Protein AF-A0A6L3MJF5-F1 (afdb_monomer)

Mean predicted aligned error: 9.7 Å

Secondary structure (DSSP, 8-state):
-HHHHHHTHHHHSTTS-------EEEEE-------TT-S-HHHHHHHHHHHGGGPPEEEEEEETT--HHHHHHHHHHTT--GGGEEEESS-S-GGG-----S-GGGSPPPP-PBPPHHHHTSSSHHHHHTTS-----TTTB-SHHHHHHHHHHT-

Nearest PDB structures (foldseek):
  2o8r-assembly1_A  TM=7.803E-01  e=3.556E-05  Porphyromonas gingivalis
  5kzj-assembly2_B  TM=4.297E-01  e=3.463E+00  Paracoccus denitrificans PD1222

InterPro domains:
  IPR003414 Polyphosphate kinase [PTHR30218] (2-154)
  IPR024953 Polyphosphate kinase middle domain [PF02503] (1-98)
  IPR036830 Polyphosphate kinase middle domain superfamily [G3DSA:3.30.1840.10] (1-98)
  IPR041108 Polyphosphate kinase, C-terminal domain 1 [PF17941] (124-154)

Structure (mmCIF, N/CA/C/O backbone):
data_AF-A0A6L3MJF5-F1
#
_entry.id   AF-A0A6L3MJF5-F1
#
loop_
_atom_site.group_PDB
_atom_site.id
_atom_site.type_symbol
_atom_site.label_atom_id
_atom_site.label_alt_id
_atom_site.label_comp_id
_atom_site.label_asym_id
_atom_site.label_entity_id
_atom_site.label_seq_id
_atom_site.pdbx_PDB_ins_code
_atom_site.Cartn_x
_atom_site.Cartn_y
_atom_site.Cartn_z
_atom_site.occupancy
_atom_site.B_iso_or_equiv
_atom_site.auth_seq_id
_atom_site.auth_comp_id
_atom_site.auth_asym_id
_atom_site.auth_atom_id
_atom_site.pdbx_PDB_model_num
ATOM 1 N N . LEU A 1 1 ? 13.526 11.724 -3.662 1.00 66.50 1 LEU A N 1
ATOM 2 C CA . LEU A 1 1 ? 14.502 10.610 -3.717 1.00 66.50 1 LEU A CA 1
ATOM 3 C C . LEU A 1 1 ? 14.680 10.089 -5.137 1.00 66.50 1 LEU A C 1
ATOM 5 O O . LEU A 1 1 ? 15.787 10.172 -5.632 1.00 66.50 1 LEU A O 1
ATOM 9 N N . SER A 1 2 ? 13.629 9.617 -5.818 1.00 77.19 2 SER A N 1
ATOM 10 C CA . SER A 1 2 ? 13.763 9.121 -7.198 1.00 77.19 2 SER A CA 1
ATOM 11 C C . SER A 1 2 ? 14.262 10.183 -8.190 1.00 77.19 2 SER A C 1
ATOM 13 O O . SER A 1 2 ? 15.095 9.868 -9.026 1.00 77.19 2 SER A O 1
ATOM 15 N N . ALA A 1 3 ? 13.852 11.448 -8.035 1.00 81.12 3 ALA A N 1
ATOM 16 C CA . ALA A 1 3 ? 14.388 12.566 -8.823 1.00 81.12 3 ALA A CA 1
ATOM 17 C C . ALA A 1 3 ? 15.900 12.798 -8.620 1.00 81.12 3 ALA A C 1
ATOM 19 O O . ALA A 1 3 ? 16.593 13.132 -9.566 1.00 81.12 3 ALA A O 1
ATOM 20 N N . ILE A 1 4 ? 16.419 12.568 -7.407 1.00 85.94 4 ILE A N 1
ATOM 21 C CA . ILE A 1 4 ? 17.855 12.716 -7.109 1.00 85.94 4 ILE A CA 1
ATOM 22 C C . ILE A 1 4 ? 18.644 11.605 -7.809 1.00 85.94 4 ILE A C 1
ATOM 24 O O . ILE A 1 4 ? 19.666 11.870 -8.422 1.00 85.94 4 ILE A O 1
ATOM 28 N N . ILE A 1 5 ? 18.145 10.366 -7.753 1.00 86.31 5 ILE A N 1
ATOM 29 C CA . ILE A 1 5 ? 18.771 9.233 -8.453 1.00 86.31 5 ILE A CA 1
ATOM 30 C C . ILE A 1 5 ? 18.776 9.474 -9.963 1.00 86.31 5 ILE A C 1
ATOM 32 O O . ILE A 1 5 ? 19.768 9.184 -10.614 1.00 86.31 5 ILE A O 1
ATOM 36 N N . HIS A 1 6 ? 17.683 10.010 -10.508 1.00 86.19 6 HIS A N 1
ATOM 37 C CA . HIS A 1 6 ? 17.582 10.312 -11.931 1.00 86.19 6 HIS A CA 1
ATOM 38 C C . HIS A 1 6 ? 18.589 11.389 -12.365 1.00 86.19 6 HIS A C 1
ATOM 40 O O . HIS A 1 6 ? 19.217 11.237 -13.406 1.00 86.19 6 HIS A O 1
ATOM 46 N N . GLU A 1 7 ? 18.767 12.446 -11.567 1.00 88.06 7 GLU A N 1
ATOM 47 C CA . GLU A 1 7 ? 19.740 13.515 -11.841 1.00 88.06 7 GLU A CA 1
ATOM 48 C C . GLU A 1 7 ? 21.188 13.005 -11.789 1.00 88.06 7 GLU A C 1
ATOM 50 O O . GLU A 1 7 ? 22.003 13.327 -12.646 1.00 88.06 7 GLU A O 1
ATOM 55 N N . HIS A 1 8 ? 21.492 12.150 -10.812 1.00 90.44 8 HIS A N 1
ATOM 56 C CA . HIS A 1 8 ? 22.842 11.642 -10.557 1.00 90.44 8 HIS A CA 1
ATOM 57 C C . HIS A 1 8 ? 23.087 10.243 -11.131 1.00 90.44 8 HIS A C 1
ATOM 59 O O . HIS A 1 8 ? 24.002 9.543 -10.698 1.00 90.44 8 HIS A O 1
ATOM 65 N N . VAL A 1 9 ? 22.276 9.790 -12.092 1.00 90.88 9 VAL A N 1
ATOM 66 C CA . VAL A 1 9 ? 22.376 8.414 -12.601 1.00 90.88 9 VAL A CA 1
ATOM 67 C C . VAL A 1 9 ? 23.746 8.147 -13.230 1.00 90.88 9 VAL A C 1
ATOM 69 O O . VAL A 1 9 ? 24.311 7.078 -13.031 1.00 90.88 9 VAL A O 1
ATOM 72 N N . SER A 1 10 ? 24.325 9.136 -13.912 1.00 89.94 10 SER A N 1
ATOM 73 C CA . SER A 1 10 ? 25.656 9.036 -14.520 1.00 89.94 10 SER A CA 1
ATOM 74 C C . SER A 1 10 ? 26.770 8.853 -13.486 1.00 89.94 10 SER A C 1
ATOM 76 O O . SER A 1 10 ? 27.741 8.150 -13.756 1.00 89.94 10 SER A O 1
ATOM 78 N N . ASP A 1 11 ? 26.608 9.413 -12.284 1.00 90.81 11 ASP A N 1
ATOM 79 C CA . ASP A 1 11 ? 27.586 9.285 -11.198 1.00 90.81 11 ASP A CA 1
ATOM 80 C C . ASP A 1 11 ? 27.624 7.849 -10.638 1.00 90.81 11 ASP A C 1
ATOM 82 O O . ASP A 1 11 ? 28.638 7.415 -10.091 1.00 90.81 11 ASP A O 1
ATOM 86 N N . LEU A 1 12 ? 26.533 7.087 -10.798 1.00 89.44 12 LEU A N 1
ATOM 87 C CA . LEU A 1 12 ? 26.431 5.689 -10.361 1.00 89.44 12 LEU A CA 1
ATOM 88 C C . LEU A 1 12 ? 27.088 4.699 -11.335 1.00 89.44 12 LEU A C 1
ATOM 90 O O . LEU A 1 12 ? 27.372 3.568 -10.939 1.00 89.44 12 LEU A O 1
ATOM 94 N N . PHE A 1 13 ? 27.343 5.105 -12.583 1.00 89.44 13 PHE A N 1
ATOM 95 C CA . PHE A 1 13 ? 27.883 4.243 -13.641 1.00 89.44 13 PHE A CA 1
ATOM 96 C C . PHE A 1 13 ? 29.112 4.878 -14.324 1.00 89.44 13 PHE A C 1
ATOM 98 O O . PHE A 1 13 ? 29.056 5.240 -15.504 1.00 89.44 13 PHE A O 1
ATOM 105 N N . PRO A 1 14 ? 30.248 5.021 -13.612 1.00 89.69 14 PRO A N 1
ATOM 106 C CA . PRO A 1 14 ? 31.451 5.641 -14.161 1.00 89.69 14 PRO A CA 1
ATOM 107 C C . PRO A 1 14 ? 32.004 4.850 -15.355 1.00 89.69 14 PRO A C 1
ATOM 109 O O . PRO A 1 14 ? 32.086 3.624 -15.327 1.00 89.69 14 PRO A O 1
ATOM 112 N N . GLY A 1 15 ? 32.409 5.561 -16.410 1.00 91.62 15 GLY A N 1
ATOM 113 C CA . GLY A 1 15 ? 32.905 4.955 -17.654 1.00 91.62 15 GLY A CA 1
ATOM 114 C C . GLY A 1 15 ? 31.808 4.451 -18.599 1.00 91.62 15 GLY A C 1
ATOM 115 O O . GLY A 1 15 ? 32.124 3.961 -19.681 1.00 91.62 15 GLY A O 1
ATOM 116 N N . MET A 1 16 ? 30.534 4.602 -18.230 1.00 93.25 16 MET A N 1
ATOM 117 C CA . MET A 1 16 ? 29.384 4.320 -19.087 1.00 93.25 16 MET A CA 1
ATOM 118 C C . MET A 1 16 ? 28.619 5.611 -19.396 1.00 93.25 16 MET A C 1
ATOM 120 O O . MET A 1 16 ? 28.711 6.602 -18.674 1.00 93.25 16 MET A O 1
ATOM 124 N N . THR A 1 17 ? 27.838 5.602 -20.474 1.00 90.50 17 THR A N 1
ATOM 125 C CA . THR A 1 17 ? 26.891 6.680 -20.782 1.00 90.50 17 THR A CA 1
ATOM 126 C C . THR A 1 17 ? 25.489 6.207 -20.435 1.00 90.50 17 THR A C 1
ATOM 128 O O . THR A 1 17 ? 24.981 5.275 -21.057 1.00 90.50 17 THR A O 1
ATOM 131 N N . ALA A 1 18 ? 24.858 6.838 -19.443 1.00 90.06 18 ALA A N 1
ATOM 132 C CA . ALA A 1 18 ? 23.465 6.565 -19.120 1.00 90.06 18 ALA A CA 1
ATOM 133 C C . ALA A 1 18 ? 22.566 7.005 -20.289 1.00 90.06 18 ALA A C 1
ATOM 135 O O . ALA A 1 18 ? 22.515 8.183 -20.635 1.00 90.06 18 ALA A O 1
ATOM 136 N N . THR A 1 19 ? 21.867 6.054 -20.909 1.00 90.88 19 THR A N 1
ATOM 137 C CA . THR A 1 19 ? 20.980 6.301 -22.061 1.00 90.88 19 THR A CA 1
ATOM 138 C C . THR A 1 19 ? 19.533 6.588 -21.655 1.00 90.88 19 THR A C 1
ATOM 140 O O . THR A 1 19 ? 18.748 7.065 -22.471 1.00 90.88 19 THR A O 1
ATOM 143 N N . GLY A 1 20 ? 19.177 6.332 -20.395 1.00 89.56 20 GLY A N 1
ATOM 144 C CA . GLY A 1 20 ? 17.862 6.622 -19.837 1.00 89.56 20 GLY A CA 1
ATOM 145 C C . GLY A 1 20 ? 17.723 6.147 -18.392 1.00 89.56 20 GLY A C 1
ATOM 146 O O . GLY A 1 20 ? 18.501 5.325 -17.909 1.00 89.56 20 GLY A O 1
ATOM 147 N N . CYS A 1 21 ? 16.719 6.672 -17.693 1.00 91.75 21 CYS A N 1
ATOM 148 C CA . CYS A 1 21 ? 16.358 6.261 -16.341 1.00 91.75 21 CYS A CA 1
ATOM 149 C C . CYS A 1 21 ? 14.830 6.282 -16.215 1.00 91.75 21 CYS A C 1
ATOM 151 O O . CYS A 1 21 ? 14.201 7.337 -16.263 1.00 91.75 21 CYS A O 1
ATOM 153 N N . TYR A 1 22 ? 14.220 5.107 -16.071 1.00 92.25 22 TYR A N 1
ATOM 154 C CA . TYR A 1 22 ? 12.765 4.951 -16.097 1.00 92.25 22 TYR A CA 1
ATOM 155 C C . TYR A 1 22 ? 12.301 4.274 -14.814 1.00 92.25 22 TYR A C 1
ATOM 157 O O . TYR A 1 22 ? 12.834 3.240 -14.411 1.00 92.25 22 TYR A O 1
ATOM 165 N N . GLN A 1 23 ? 11.325 4.875 -14.135 1.00 92.50 23 GLN A N 1
ATOM 166 C CA . GLN A 1 23 ? 10.795 4.299 -12.902 1.00 92.50 23 GLN A CA 1
ATOM 167 C C . GLN A 1 23 ? 9.802 3.195 -13.253 1.00 92.50 23 GLN A C 1
ATOM 169 O O . GLN A 1 23 ? 8.973 3.358 -14.149 1.00 92.50 23 GLN A O 1
ATOM 174 N N . PHE A 1 24 ? 9.848 2.104 -12.495 1.00 94.88 24 PHE A N 1
ATOM 175 C CA . PHE A 1 24 ? 8.862 1.039 -12.583 1.00 94.88 24 PHE A CA 1
ATOM 176 C C . PHE A 1 24 ? 8.502 0.496 -11.198 1.00 94.88 24 PHE A C 1
ATOM 178 O O . PHE A 1 24 ? 9.211 0.717 -10.210 1.00 94.88 24 PHE A O 1
ATOM 185 N N . ARG A 1 25 ? 7.372 -0.204 -11.116 1.00 94.62 25 ARG A N 1
ATOM 186 C CA . ARG A 1 25 ? 6.905 -0.900 -9.920 1.00 94.62 25 ARG A CA 1
ATOM 187 C C . ARG A 1 25 ? 6.259 -2.213 -10.319 1.00 94.62 25 ARG A C 1
ATOM 189 O O . ARG A 1 25 ? 5.346 -2.233 -11.133 1.00 94.62 25 ARG A O 1
ATOM 196 N N . VAL A 1 26 ? 6.662 -3.280 -9.644 1.00 93.88 26 VAL A N 1
ATOM 197 C CA . VAL A 1 26 ? 5.986 -4.575 -9.717 1.00 93.88 26 VAL A CA 1
ATOM 198 C C . VAL A 1 26 ? 5.089 -4.738 -8.498 1.00 93.88 26 VAL A C 1
ATOM 200 O O . VAL A 1 26 ? 5.514 -4.499 -7.365 1.00 93.88 26 VAL A O 1
ATOM 203 N N . THR A 1 27 ? 3.846 -5.145 -8.727 1.00 92.25 27 THR A N 1
ATOM 204 C CA . THR A 1 27 ? 2.936 -5.604 -7.676 1.00 92.25 27 THR A CA 1
ATOM 205 C C . THR A 1 27 ? 2.844 -7.120 -7.749 1.00 92.25 27 THR A C 1
ATOM 207 O O . THR A 1 27 ? 2.702 -7.685 -8.832 1.00 92.25 27 THR A O 1
ATOM 210 N N . ARG A 1 28 ? 2.948 -7.776 -6.594 1.00 88.62 28 ARG A N 1
ATOM 211 C CA . ARG A 1 28 ? 2.852 -9.230 -6.448 1.00 88.62 28 ARG A CA 1
ATOM 212 C C . ARG A 1 28 ? 1.614 -9.579 -5.642 1.00 88.62 28 ARG A C 1
ATOM 214 O O . ARG A 1 28 ? 1.262 -8.833 -4.724 1.00 88.62 28 ARG A O 1
ATOM 221 N N . ASN A 1 29 ? 0.984 -10.699 -5.979 1.00 82.62 29 ASN A N 1
ATOM 222 C CA . ASN A 1 29 ? -0.096 -11.236 -5.166 1.00 82.62 29 ASN A CA 1
ATOM 223 C C . ASN A 1 29 ? 0.415 -11.537 -3.760 1.00 82.62 29 ASN A C 1
ATOM 225 O O . ASN A 1 29 ? 1.538 -12.003 -3.571 1.00 82.62 29 ASN A O 1
ATOM 229 N N . ALA A 1 30 ? -0.426 -11.239 -2.777 1.00 69.12 30 ALA A N 1
ATOM 230 C CA . ALA A 1 30 ? -0.172 -11.540 -1.375 1.00 69.12 30 ALA A CA 1
ATOM 231 C C . ALA A 1 30 ? -1.041 -12.705 -0.887 1.00 69.12 30 ALA A C 1
ATOM 233 O O . ALA A 1 30 ? -1.194 -12.857 0.324 1.00 69.12 30 ALA A O 1
ATOM 234 N N . ASP A 1 31 ? -1.629 -13.469 -1.813 1.00 66.25 31 ASP A N 1
ATOM 235 C CA . ASP A 1 31 ? -2.506 -14.583 -1.481 1.00 66.25 31 ASP A CA 1
ATOM 236 C C . ASP A 1 31 ? -1.723 -15.620 -0.685 1.00 66.25 31 ASP A C 1
ATOM 238 O O . ASP A 1 31 ? -0.717 -16.172 -1.131 1.00 66.25 31 ASP A O 1
ATOM 242 N N . LEU A 1 32 ? -2.197 -15.827 0.536 1.00 59.19 32 LEU A N 1
ATOM 243 C CA . LEU A 1 32 ? -1.731 -16.838 1.460 1.00 59.19 32 LEU A CA 1
ATOM 244 C C . LEU A 1 32 ? -2.713 -17.995 1.314 1.00 59.19 32 LEU A C 1
ATOM 246 O O . LEU A 1 32 ? -3.848 -17.894 1.778 1.00 59.19 32 LEU A O 1
ATOM 250 N N . ALA A 1 33 ? -2.302 -19.069 0.644 1.00 57.09 33 ALA A N 1
ATOM 251 C CA . ALA A 1 33 ? -3.055 -20.315 0.675 1.00 57.09 33 ALA A CA 1
ATOM 252 C C . ALA A 1 33 ? -2.875 -20.932 2.070 1.00 57.09 33 ALA A C 1
ATOM 254 O O . ALA A 1 33 ? -1.948 -21.700 2.313 1.00 57.09 33 ALA A O 1
ATOM 255 N N . LEU A 1 34 ? -3.707 -20.519 3.025 1.00 57.84 34 LEU A N 1
ATOM 256 C CA . LEU A 1 34 ? -3.775 -21.167 4.329 1.00 57.84 34 LEU A CA 1
ATOM 257 C C . LEU A 1 34 ? -4.562 -22.466 4.146 1.00 57.84 34 LEU A C 1
ATOM 259 O O . LEU A 1 34 ? -5.726 -22.423 3.755 1.00 57.84 34 LEU A O 1
ATOM 263 N N . ASN A 1 35 ? -3.933 -23.612 4.406 1.00 57.50 35 ASN A N 1
ATOM 264 C CA . ASN A 1 35 ? -4.664 -24.875 4.482 1.00 57.50 35 ASN A CA 1
ATOM 265 C C . ASN A 1 35 ? -5.685 -24.790 5.628 1.00 57.50 35 ASN A C 1
ATOM 267 O O . ASN A 1 35 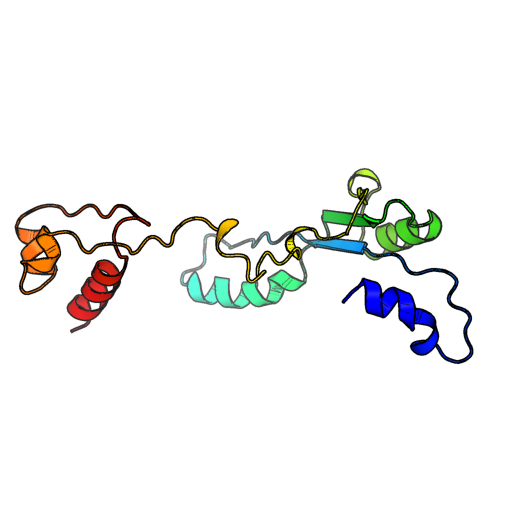? -5.347 -24.348 6.725 1.00 57.50 35 ASN A O 1
ATOM 271 N N . GLU A 1 36 ? -6.921 -25.222 5.382 1.00 60.16 36 GLU A N 1
ATOM 272 C CA . GLU A 1 36 ? -8.003 -25.192 6.380 1.00 60.16 36 GLU A CA 1
ATOM 273 C C . GLU A 1 36 ? -7.753 -26.159 7.561 1.00 60.16 36 GLU A C 1
ATOM 275 O O . GLU A 1 36 ? -8.313 -25.971 8.637 1.00 60.16 36 GLU A O 1
ATOM 280 N N . ASP A 1 37 ? -6.838 -27.123 7.404 1.00 61.56 37 ASP A N 1
ATOM 281 C CA . ASP A 1 37 ? -6.527 -28.177 8.386 1.00 61.56 37 ASP A CA 1
ATOM 282 C C . ASP A 1 37 ? -5.432 -27.810 9.414 1.00 61.56 37 ASP A C 1
ATOM 284 O O . ASP A 1 37 ? -4.830 -28.690 10.036 1.00 61.56 37 ASP A O 1
ATOM 288 N N . VAL A 1 38 ? -5.096 -26.528 9.596 1.00 66.00 38 VAL A N 1
ATOM 289 C CA . VAL A 1 38 ? -4.009 -26.138 10.513 1.00 66.00 38 VAL A CA 1
ATOM 290 C C . VAL A 1 38 ? -4.536 -25.859 11.927 1.00 66.00 38 VAL A C 1
ATOM 292 O O . VAL A 1 38 ? -5.251 -24.887 12.152 1.00 66.00 38 VAL A O 1
ATOM 295 N N . GLU A 1 39 ? -4.084 -26.649 12.908 1.00 69.81 39 GLU A N 1
ATOM 296 C CA . GLU A 1 39 ? -4.441 -26.498 14.333 1.00 69.81 39 GLU A CA 1
ATOM 297 C C . GLU A 1 39 ? -3.970 -25.170 14.969 1.00 69.81 39 GLU A C 1
ATOM 299 O O . GLU A 1 39 ? -4.616 -24.653 15.878 1.00 69.81 39 GLU A O 1
ATOM 304 N N . ASP A 1 40 ? -2.858 -24.593 14.493 1.00 72.81 40 ASP A N 1
ATOM 305 C CA . ASP A 1 40 ? -2.312 -23.310 14.962 1.00 72.81 40 ASP A CA 1
ATOM 306 C C . ASP A 1 40 ? -2.138 -22.318 13.803 1.00 72.81 40 ASP A C 1
ATOM 308 O O . ASP A 1 40 ? -1.094 -22.230 13.141 1.00 72.81 40 ASP A O 1
ATOM 312 N N . LEU A 1 41 ? -3.192 -21.531 13.592 1.00 67.69 41 LEU A N 1
ATOM 313 C CA . LEU A 1 41 ? -3.255 -20.488 12.575 1.00 67.69 41 LEU A CA 1
ATOM 314 C C . LEU A 1 41 ? -2.158 -19.427 12.753 1.00 67.69 41 LEU A C 1
ATOM 316 O O . LEU A 1 41 ? -1.610 -18.944 11.764 1.00 67.69 41 LEU A O 1
ATOM 320 N N . ALA A 1 42 ? -1.798 -19.067 13.991 1.00 71.81 42 ALA A N 1
ATOM 321 C CA . ALA A 1 42 ? -0.802 -18.027 14.254 1.00 71.81 42 ALA A CA 1
ATOM 322 C C . ALA A 1 42 ? 0.605 -18.480 13.838 1.00 71.81 42 ALA A C 1
ATOM 324 O O . ALA A 1 42 ? 1.381 -17.698 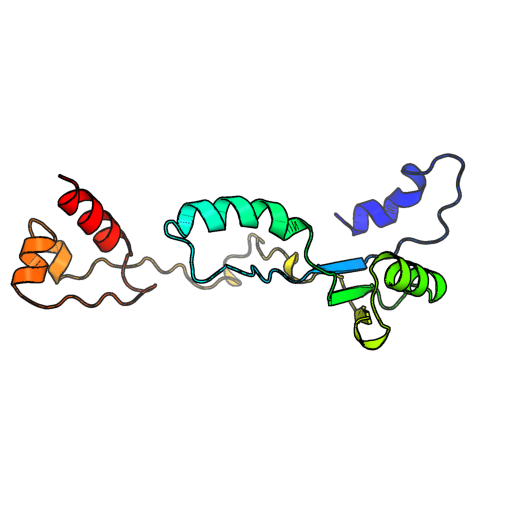13.276 1.00 71.81 42 ALA A O 1
ATOM 325 N N . LYS A 1 43 ? 0.926 -19.757 14.068 1.00 69.56 43 LYS A N 1
ATOM 326 C CA . LYS A 1 43 ? 2.189 -20.363 13.639 1.00 69.56 43 LYS A CA 1
ATOM 327 C C . LYS A 1 43 ? 2.271 -20.516 12.119 1.00 69.56 43 LYS A C 1
ATOM 329 O O . LYS A 1 43 ? 3.311 -20.171 11.554 1.00 69.56 43 LYS A O 1
ATOM 334 N N . ALA A 1 44 ? 1.199 -20.957 11.457 1.00 68.38 44 ALA A N 1
ATOM 335 C CA . ALA A 1 44 ? 1.150 -21.015 9.992 1.00 68.38 44 ALA A CA 1
ATOM 336 C C . ALA A 1 44 ? 1.272 -19.627 9.354 1.00 68.38 44 ALA A C 1
ATOM 338 O O . ALA A 1 44 ? 2.102 -19.429 8.468 1.00 68.38 44 ALA A O 1
ATOM 339 N N . LEU A 1 45 ? 0.542 -18.636 9.876 1.00 67.50 45 LEU A N 1
ATOM 340 C CA . LEU A 1 45 ? 0.621 -17.258 9.396 1.00 67.50 45 LEU A CA 1
ATOM 341 C C . LEU A 1 45 ? 2.052 -16.710 9.508 1.00 67.50 45 LEU A C 1
ATOM 343 O O . LEU A 1 45 ? 2.544 -16.066 8.588 1.00 67.50 45 LEU A O 1
ATOM 347 N N . LYS A 1 46 ? 2.760 -16.993 10.609 1.00 67.88 46 LYS A N 1
ATOM 348 C CA . LYS A 1 46 ? 4.153 -16.561 10.804 1.00 67.88 46 LYS A CA 1
ATOM 349 C C . LYS A 1 46 ? 5.121 -17.174 9.785 1.00 67.88 46 LYS A C 1
ATOM 351 O O . LYS A 1 46 ? 6.055 -16.489 9.370 1.00 67.88 46 LYS A O 1
ATOM 356 N N . GLY A 1 47 ? 4.911 -18.432 9.395 1.00 65.19 47 GLY A N 1
ATOM 357 C CA . GLY A 1 47 ? 5.698 -19.098 8.351 1.00 65.19 47 GLY A CA 1
ATOM 358 C C . GLY A 1 47 ? 5.458 -18.483 6.973 1.00 65.19 47 GLY A C 1
ATOM 359 O O . GLY A 1 47 ? 6.405 -18.106 6.283 1.00 65.19 47 GLY A O 1
ATOM 360 N N . GLU A 1 48 ? 4.191 -18.279 6.626 1.00 62.78 48 GLU 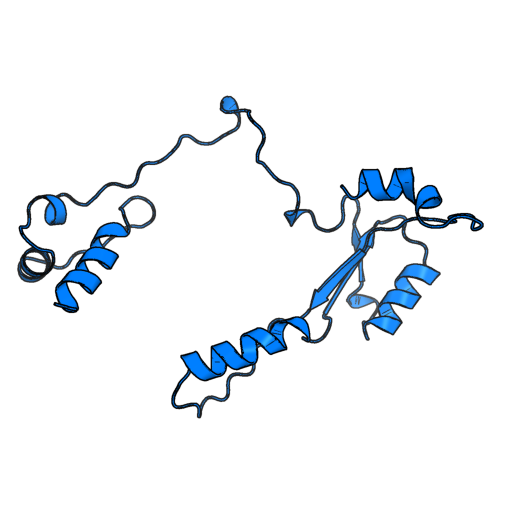A N 1
ATOM 361 C CA . GLU A 1 48 ? 3.785 -17.751 5.325 1.00 62.78 48 GLU A CA 1
ATOM 362 C C . GLU A 1 48 ? 4.011 -16.229 5.173 1.00 62.78 48 GLU A C 1
ATOM 364 O O . GLU A 1 48 ? 4.191 -15.695 4.079 1.00 62.78 48 GLU A O 1
ATOM 369 N N . LEU A 1 49 ? 4.126 -15.479 6.273 1.00 63.81 49 LEU A N 1
ATOM 370 C CA . LEU A 1 49 ? 4.544 -14.071 6.211 1.00 63.81 49 LEU A CA 1
ATOM 371 C C . LEU A 1 49 ? 5.946 -13.901 5.596 1.00 63.81 49 LEU A C 1
ATOM 373 O O . LEU A 1 49 ? 6.217 -12.861 4.990 1.00 63.81 49 LEU A O 1
ATOM 377 N N . ASN A 1 50 ? 6.816 -14.911 5.708 1.00 59.84 50 ASN A N 1
ATOM 378 C CA . ASN A 1 50 ? 8.131 -14.905 5.064 1.00 59.84 50 ASN A CA 1
ATOM 379 C C . ASN A 1 50 ? 8.052 -15.231 3.560 1.00 59.84 50 ASN A C 1
ATOM 381 O O . ASN A 1 50 ? 8.834 -14.672 2.787 1.00 59.84 50 ASN A O 1
ATOM 385 N N . SER A 1 51 ? 7.101 -16.075 3.130 1.00 56.62 51 SER A N 1
ATOM 386 C CA . SER A 1 51 ? 6.870 -16.427 1.716 1.00 56.62 51 SER A CA 1
ATOM 387 C C . SER A 1 51 ? 6.169 -15.299 0.942 1.00 56.62 51 SER A C 1
ATOM 389 O O . SER A 1 51 ? 6.360 -15.169 -0.266 1.00 56.62 51 SER A O 1
ATOM 391 N N . ARG A 1 52 ? 5.470 -14.388 1.640 1.00 57.06 52 ARG A N 1
ATOM 392 C CA . ARG A 1 52 ? 4.771 -13.213 1.074 1.00 57.06 52 ARG A CA 1
ATOM 393 C C . ARG A 1 52 ? 5.624 -12.337 0.143 1.00 57.06 52 ARG A C 1
ATOM 395 O O . ARG A 1 52 ? 5.083 -11.664 -0.731 1.00 57.06 52 ARG A O 1
ATOM 402 N N . ARG A 1 53 ? 6.955 -12.317 0.303 1.00 56.47 53 ARG A N 1
ATOM 403 C CA . ARG A 1 53 ? 7.865 -11.566 -0.592 1.00 56.47 53 ARG A CA 1
ATOM 404 C C . ARG A 1 53 ? 8.012 -12.196 -1.987 1.00 56.47 53 ARG A C 1
ATOM 406 O O . ARG A 1 53 ? 8.524 -11.520 -2.876 1.00 56.47 53 ARG A O 1
ATOM 413 N N . PHE A 1 54 ? 7.553 -13.432 -2.183 1.00 59.22 54 PHE A N 1
ATOM 414 C CA . PHE A 1 54 ? 7.765 -14.235 -3.392 1.00 59.22 54 PHE A CA 1
ATOM 415 C C . PHE A 1 54 ? 6.486 -14.555 -4.179 1.00 59.22 54 PHE A C 1
ATOM 417 O O . PHE A 1 54 ? 6.551 -15.324 -5.133 1.00 59.22 54 PHE A O 1
ATOM 424 N N . GLY A 1 55 ? 5.339 -13.956 -3.838 1.00 71.62 55 GLY A N 1
ATOM 425 C CA . GLY A 1 55 ? 4.104 -14.144 -4.607 1.00 71.62 55 GLY A CA 1
ATOM 426 C C . GLY A 1 55 ? 4.272 -13.806 -6.096 1.00 71.62 55 GLY A C 1
ATOM 427 O O . GLY A 1 55 ? 5.141 -13.005 -6.468 1.00 71.62 55 GLY A O 1
ATOM 428 N N . ARG A 1 56 ? 3.454 -14.422 -6.962 1.00 83.19 56 ARG A N 1
ATOM 429 C CA . ARG A 1 56 ? 3.495 -14.191 -8.417 1.00 83.19 56 ARG A CA 1
ATOM 430 C C . ARG A 1 56 ? 3.309 -12.702 -8.718 1.00 83.19 56 ARG A C 1
ATOM 432 O O . ARG A 1 56 ? 2.483 -12.039 -8.082 1.00 83.19 56 ARG A O 1
ATOM 439 N N . ALA A 1 57 ? 4.094 -12.165 -9.649 1.00 90.81 57 ALA A N 1
ATOM 440 C CA . ALA A 1 57 ? 3.863 -10.818 -10.150 1.00 90.81 57 ALA A CA 1
ATOM 441 C C . ALA A 1 57 ? 2.501 -10.772 -10.848 1.00 90.81 57 ALA A C 1
ATOM 443 O O . ALA A 1 57 ? 2.114 -11.711 -11.534 1.00 90.81 57 ALA A O 1
ATOM 444 N N . VAL A 1 58 ? 1.759 -9.691 -10.639 1.00 94.00 58 VAL A N 1
ATOM 445 C CA . VAL A 1 58 ? 0.422 -9.527 -11.231 1.00 94.00 58 VAL A CA 1
ATOM 446 C C . VAL A 1 58 ? 0.229 -8.211 -11.952 1.00 94.00 58 VAL A C 1
ATOM 448 O O . VAL A 1 58 ? -0.760 -8.044 -12.661 1.00 94.00 58 VAL A O 1
ATOM 451 N N . ARG A 1 59 ? 1.143 -7.259 -11.750 1.00 95.50 59 ARG A N 1
ATOM 452 C CA . ARG A 1 59 ? 1.065 -5.944 -12.374 1.00 95.50 59 ARG A CA 1
ATOM 453 C C . ARG A 1 59 ? 2.435 -5.302 -12.477 1.00 95.50 59 ARG A C 1
ATOM 455 O O . ARG A 1 59 ? 3.158 -5.252 -11.478 1.00 95.50 59 ARG A O 1
ATOM 462 N N . LEU A 1 60 ? 2.722 -4.727 -13.636 1.00 97.12 60 LEU A N 1
ATOM 463 C CA . LEU A 1 60 ? 3.868 -3.862 -13.878 1.00 97.12 60 LEU A CA 1
ATOM 464 C C . LEU A 1 60 ? 3.374 -2.443 -14.167 1.00 97.12 60 LEU A C 1
ATOM 466 O O . LEU A 1 60 ? 2.592 -2.219 -15.080 1.00 97.12 60 LEU A O 1
ATOM 470 N N . GLU A 1 61 ? 3.841 -1.473 -13.392 1.00 97.00 61 GLU A N 1
ATOM 471 C CA . GLU A 1 61 ? 3.637 -0.045 -13.640 1.00 97.00 61 GLU A CA 1
ATOM 472 C C . GLU A 1 61 ? 4.962 0.560 -14.119 1.00 97.00 61 GLU A C 1
ATOM 474 O O . GLU A 1 61 ? 5.987 0.346 -13.473 1.00 97.00 61 GLU A O 1
ATOM 479 N N . VAL A 1 62 ? 4.956 1.333 -15.203 1.00 96.25 62 VAL A N 1
ATOM 480 C CA . VAL A 1 62 ? 6.130 2.059 -15.729 1.00 96.25 62 VAL A CA 1
ATOM 481 C C . VAL A 1 62 ? 5.776 3.521 -15.987 1.00 96.25 62 VAL A C 1
ATOM 483 O O . VAL A 1 62 ? 4.606 3.846 -16.186 1.00 96.25 62 VAL A O 1
ATOM 486 N N . THR A 1 63 ? 6.759 4.421 -16.011 1.00 94.31 63 THR A N 1
ATOM 487 C CA . THR A 1 63 ? 6.523 5.806 -16.461 1.00 94.31 63 THR A CA 1
ATOM 488 C C . THR A 1 63 ? 6.080 5.840 -17.925 1.00 94.31 63 THR A C 1
ATOM 490 O O . THR A 1 63 ? 6.527 5.015 -18.723 1.00 94.31 63 THR A O 1
ATOM 493 N N . HIS A 1 64 ? 5.236 6.807 -18.314 1.00 93.56 64 HIS A N 1
ATOM 494 C CA . HIS A 1 64 ? 4.723 6.890 -19.692 1.00 93.56 64 HIS A CA 1
ATOM 495 C C . HIS A 1 64 ? 5.840 6.915 -20.747 1.00 93.56 64 HIS A C 1
ATOM 497 O O . HIS A 1 64 ? 5.630 6.517 -21.890 1.00 93.56 64 HIS A O 1
ATOM 503 N N . ASN A 1 65 ? 7.000 7.482 -20.398 1.00 92.56 65 ASN A N 1
ATOM 504 C CA . ASN A 1 65 ? 8.126 7.714 -21.300 1.00 92.56 65 ASN A CA 1
ATOM 505 C C . ASN A 1 65 ? 9.098 6.526 -21.347 1.00 92.56 65 ASN A C 1
ATOM 507 O O . ASN A 1 65 ? 10.146 6.637 -21.979 1.00 92.56 65 ASN A O 1
ATOM 511 N N . CYS A 1 66 ? 8.769 5.421 -20.670 1.00 94.75 66 CYS A N 1
ATOM 512 C CA . CYS A 1 66 ? 9.543 4.189 -20.698 1.00 94.75 66 CYS A CA 1
ATOM 513 C C . CYS A 1 66 ? 9.542 3.592 -22.123 1.00 94.75 66 CYS A C 1
ATOM 515 O O . CYS A 1 66 ? 8.459 3.328 -22.661 1.00 94.75 66 CYS A O 1
ATOM 517 N N . PRO A 1 67 ? 10.718 3.384 -22.747 1.00 96.62 67 PRO A N 1
ATOM 518 C CA . PRO A 1 67 ? 10.833 2.798 -24.075 1.00 96.62 67 PRO A CA 1
ATOM 519 C C . PRO A 1 67 ? 10.283 1.375 -24.133 1.00 96.62 67 PRO A C 1
ATOM 521 O O . PRO A 1 67 ? 10.349 0.633 -23.155 1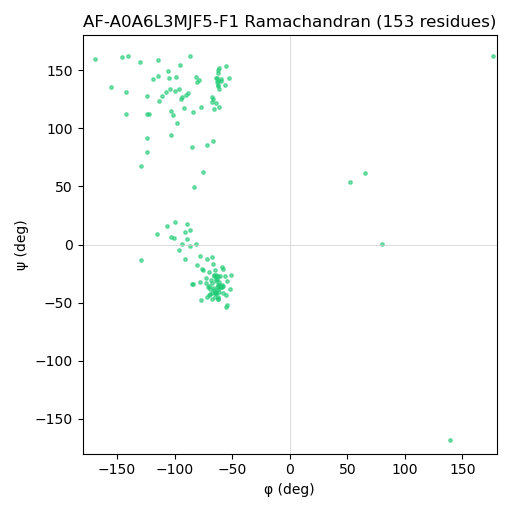.00 96.62 67 PRO A O 1
ATOM 524 N N . GLU A 1 68 ? 9.818 0.977 -25.317 1.00 97.12 68 GLU A N 1
ATOM 525 C CA . GLU A 1 68 ? 9.206 -0.335 -25.539 1.00 97.12 68 GLU A CA 1
ATOM 526 C C . GLU A 1 68 ? 10.085 -1.508 -25.137 1.00 97.12 68 GLU A C 1
ATOM 528 O O . GLU A 1 68 ? 9.708 -2.282 -24.262 1.00 97.12 68 GLU A O 1
ATOM 533 N N . HIS A 1 69 ? 11.307 -1.546 -25.657 1.00 96.88 69 HIS A N 1
ATOM 534 C CA . HIS A 1 69 ? 12.265 -2.599 -25.337 1.00 96.88 69 HIS A CA 1
ATOM 535 C C . HIS A 1 69 ? 12.552 -2.744 -23.829 1.00 96.88 69 HIS A C 1
ATOM 537 O O . HIS A 1 69 ? 12.896 -3.833 -23.381 1.00 96.88 69 HIS A O 1
ATOM 543 N N . ILE A 1 70 ? 12.409 -1.675 -23.032 1.00 96.94 70 ILE A N 1
ATOM 544 C CA . ILE A 1 70 ? 12.629 -1.733 -21.580 1.00 96.94 70 ILE A CA 1
ATOM 545 C C . ILE A 1 70 ? 11.439 -2.378 -20.875 1.00 96.94 70 ILE A C 1
ATOM 547 O O . ILE A 1 70 ? 11.643 -3.243 -20.027 1.00 96.94 70 ILE A O 1
ATOM 551 N N . TYR A 1 71 ? 10.200 -1.976 -21.183 1.00 97.19 71 TYR A N 1
ATOM 552 C CA . TYR A 1 71 ? 9.054 -2.607 -20.525 1.00 97.19 71 TYR A CA 1
ATOM 553 C C . TYR A 1 71 ? 8.802 -4.025 -21.033 1.00 97.19 71 TYR A C 1
ATOM 555 O O . TYR A 1 71 ? 8.319 -4.831 -20.252 1.00 97.19 71 TYR A O 1
ATOM 563 N N . GLU A 1 72 ? 9.145 -4.349 -22.284 1.00 98.00 72 GLU A N 1
ATOM 564 C CA . GLU A 1 72 ? 9.070 -5.725 -22.792 1.00 98.00 72 GLU A CA 1
ATOM 565 C C . GLU A 1 72 ? 10.058 -6.629 -22.049 1.00 98.00 72 GLU A C 1
ATOM 567 O O . GLU A 1 72 ? 9.651 -7.661 -21.530 1.00 98.00 72 GLU A O 1
ATOM 572 N N . TYR A 1 73 ? 11.299 -6.170 -21.844 1.00 97.88 73 TYR A N 1
ATOM 573 C CA . TYR A 1 73 ? 12.265 -6.865 -20.988 1.00 97.88 73 TYR A CA 1
ATOM 574 C C . TYR A 1 73 ? 11.727 -7.108 -19.567 1.00 97.88 73 TYR A C 1
ATOM 576 O O . TYR A 1 73 ? 11.888 -8.190 -19.010 1.00 97.88 73 TYR A O 1
ATOM 584 N N . LEU A 1 74 ? 11.076 -6.107 -18.963 1.00 97.56 74 LEU A N 1
ATOM 585 C CA . LEU A 1 74 ? 10.505 -6.249 -17.620 1.00 97.56 74 LEU A CA 1
ATOM 586 C C . LEU A 1 74 ? 9.294 -7.193 -17.593 1.00 97.56 74 LEU A C 1
ATOM 588 O O . LEU A 1 74 ? 9.102 -7.885 -16.598 1.00 97.56 74 LEU A O 1
ATOM 592 N N . LEU A 1 75 ? 8.463 -7.209 -18.638 1.00 98.00 75 LEU A N 1
ATOM 593 C CA . LEU A 1 75 ? 7.344 -8.148 -18.745 1.00 98.00 75 LEU A CA 1
ATOM 594 C C . LEU A 1 75 ? 7.850 -9.593 -18.785 1.00 98.00 75 LEU A C 1
ATOM 596 O O . LEU A 1 75 ? 7.373 -10.412 -18.000 1.00 98.00 75 LEU A O 1
ATOM 600 N N . ASP A 1 76 ? 8.869 -9.859 -19.604 1.00 97.38 76 ASP A N 1
ATOM 601 C CA . ASP A 1 76 ? 9.498 -11.177 -19.712 1.00 97.38 76 ASP A CA 1
ATOM 602 C C . ASP A 1 76 ? 10.147 -11.605 -18.383 1.00 97.38 76 ASP A C 1
ATOM 604 O O . ASP A 1 76 ? 9.908 -12.709 -17.896 1.00 97.38 76 ASP A O 1
ATOM 608 N N . GLU A 1 77 ? 10.913 -10.714 -17.740 1.00 95.94 77 GLU A N 1
ATOM 609 C CA . GLU A 1 77 ? 11.593 -10.988 -16.462 1.00 95.94 77 GLU A CA 1
ATOM 610 C C . GLU A 1 77 ? 10.614 -11.323 -15.322 1.00 95.94 77 GLU A C 1
ATOM 612 O O . GLU A 1 77 ? 10.934 -12.093 -14.413 1.00 95.94 77 GLU A O 1
ATOM 617 N N . PHE A 1 78 ? 9.414 -10.735 -15.339 1.00 94.25 78 PHE A N 1
ATOM 618 C CA . PHE A 1 78 ? 8.416 -10.931 -14.287 1.00 94.25 78 PHE A CA 1
ATOM 619 C C . PHE A 1 78 ? 7.305 -11.926 -14.642 1.00 94.25 78 PHE A C 1
ATOM 621 O O . PHE A 1 78 ? 6.410 -12.093 -13.809 1.00 94.25 78 PHE A O 1
ATOM 628 N N . ASP A 1 79 ? 7.379 -12.606 -15.793 1.00 95.12 79 ASP A N 1
ATOM 629 C CA . ASP A 1 79 ? 6.334 -13.515 -16.296 1.00 95.12 79 ASP A CA 1
ATOM 630 C C . ASP A 1 79 ? 4.954 -12.827 -16.323 1.00 95.12 79 ASP A C 1
ATOM 632 O O . ASP A 1 79 ? 3.984 -13.267 -15.696 1.00 95.12 79 ASP A O 1
ATOM 636 N N . LEU A 1 80 ? 4.904 -11.664 -16.980 1.00 96.62 80 LEU A N 1
ATOM 637 C CA . LEU A 1 80 ? 3.716 -10.821 -17.091 1.00 96.62 80 LEU A CA 1
ATOM 638 C C . LEU A 1 80 ? 3.289 -10.646 -18.548 1.00 96.62 80 LEU A C 1
ATOM 640 O O . LEU A 1 80 ? 4.109 -10.436 -19.438 1.00 96.62 80 LEU A O 1
ATOM 644 N N . GLU A 1 81 ? 1.981 -10.629 -18.769 1.00 97.06 81 GLU A N 1
ATOM 645 C CA . GLU A 1 81 ? 1.381 -10.334 -20.070 1.00 97.06 81 GLU A CA 1
ATOM 646 C C . GLU A 1 81 ? 1.194 -8.816 -20.273 1.00 97.06 81 GLU A C 1
ATOM 648 O O . GLU A 1 81 ? 1.200 -8.027 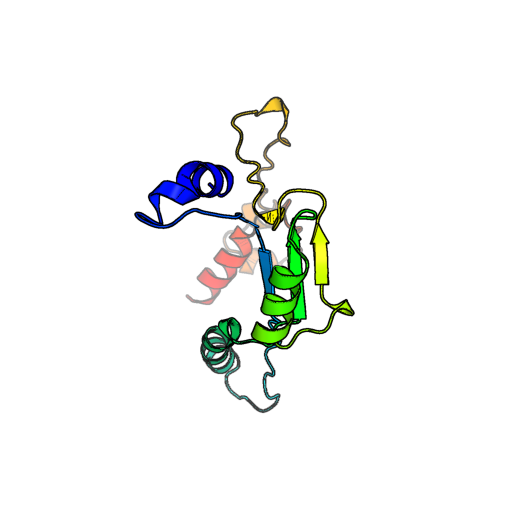-19.317 1.00 97.06 81 GLU A O 1
ATOM 653 N N . LYS A 1 82 ? 1.006 -8.367 -21.525 1.00 96.38 82 LYS A N 1
ATOM 654 C CA . LYS A 1 82 ? 0.869 -6.930 -21.857 1.00 96.38 82 LYS A CA 1
ATOM 655 C C . LYS A 1 82 ? -0.362 -6.297 -21.196 1.00 96.38 82 LYS A C 1
ATOM 657 O O . LYS A 1 82 ? -0.347 -5.112 -20.879 1.00 96.38 82 LYS A O 1
ATOM 662 N N . GLU A 1 83 ? -1.393 -7.082 -20.921 1.00 97.38 83 GLU A N 1
ATOM 663 C CA . GLU A 1 83 ? -2.618 -6.705 -20.213 1.00 97.38 83 GLU A CA 1
ATOM 664 C C . GLU A 1 83 ? -2.343 -6.316 -18.750 1.00 97.38 83 GLU A C 1
ATOM 666 O O . GLU A 1 83 ? -3.120 -5.585 -18.135 1.00 97.38 83 GLU A O 1
ATOM 671 N N . GLN A 1 84 ? -1.218 -6.776 -18.194 1.00 97.50 84 GLN A N 1
ATOM 672 C CA . GLN A 1 84 ? -0.769 -6.485 -16.834 1.00 97.50 84 GLN A CA 1
ATOM 673 C C . GLN A 1 84 ? 0.189 -5.279 -16.775 1.00 97.50 84 GLN A C 1
ATOM 675 O O . GLN A 1 84 ? 0.647 -4.914 -15.683 1.00 97.50 84 GLN A O 1
ATOM 680 N N . LEU A 1 85 ? 0.484 -4.645 -17.920 1.00 97.62 85 LEU A N 1
ATOM 681 C CA . LEU A 1 85 ? 1.297 -3.434 -18.039 1.00 97.62 85 LEU A CA 1
ATOM 682 C C . LEU A 1 85 ? 0.446 -2.166 -17.911 1.00 97.62 85 LEU A C 1
ATOM 684 O O . LEU A 1 85 ? -0.514 -1.947 -18.644 1.00 97.62 85 LEU A O 1
ATOM 688 N N . TYR A 1 86 ? 0.889 -1.254 -17.053 1.00 96.62 86 TYR A N 1
ATOM 689 C CA . TYR A 1 86 ? 0.277 0.051 -16.848 1.00 96.62 86 TYR A CA 1
ATOM 690 C C . TYR A 1 86 ? 1.316 1.147 -17.077 1.00 96.62 86 TYR A C 1
ATOM 692 O O . TYR A 1 86 ? 2.253 1.318 -16.295 1.00 96.62 86 TYR A O 1
ATOM 700 N N . LYS A 1 87 ? 1.136 1.924 -18.147 1.00 95.69 87 LYS A N 1
ATOM 701 C CA . LYS A 1 87 ? 1.922 3.138 -18.399 1.00 95.69 87 LYS A CA 1
ATOM 702 C C . LYS A 1 87 ? 1.293 4.294 -17.626 1.00 95.69 87 LYS A C 1
ATOM 704 O O . LYS A 1 87 ? 0.158 4.678 -17.892 1.00 95.69 87 LYS A O 1
ATOM 709 N N . VAL A 1 88 ? 2.016 4.815 -16.642 1.00 93.75 88 VAL A N 1
ATOM 710 C CA . VAL A 1 88 ? 1.530 5.837 -15.712 1.00 93.75 88 VAL A CA 1
ATOM 711 C C . VAL A 1 88 ? 1.924 7.225 -16.206 1.00 93.75 88 VAL A C 1
ATOM 713 O O . VAL A 1 88 ? 3.108 7.508 -16.409 1.00 93.75 88 VAL A O 1
ATOM 716 N N . ASP A 1 89 ? 0.929 8.101 -16.347 1.00 89.81 89 ASP A N 1
ATOM 717 C CA . ASP A 1 89 ? 1.127 9.534 -16.566 1.00 89.81 89 ASP A CA 1
ATOM 718 C C . ASP A 1 89 ? 1.321 10.245 -15.216 1.00 89.81 89 ASP A C 1
ATOM 720 O O . ASP A 1 89 ? 0.374 10.688 -14.564 1.00 89.81 89 ASP A O 1
ATOM 724 N N . GLY A 1 90 ? 2.562 10.224 -14.723 1.00 85.06 90 GLY A N 1
ATOM 725 C CA . GLY A 1 90 ? 2.933 10.773 -13.420 1.00 85.06 90 GLY A CA 1
ATOM 726 C C . GLY A 1 90 ? 3.924 9.897 -12.647 1.00 85.06 90 GLY A C 1
ATOM 727 O O . GLY A 1 90 ? 4.529 8.979 -13.208 1.00 85.06 90 GLY A O 1
ATOM 728 N N . PRO A 1 91 ? 4.138 10.175 -11.346 1.00 84.31 91 PRO A N 1
ATOM 729 C CA . PRO A 1 91 ? 5.075 9.411 -10.538 1.00 84.31 91 PRO A CA 1
ATOM 730 C C . PRO A 1 91 ? 4.570 7.983 -10.327 1.00 84.31 91 PRO A C 1
ATOM 732 O O . PRO A 1 91 ? 3.471 7.755 -9.813 1.00 84.31 91 PRO A O 1
ATOM 735 N N . VAL A 1 92 ? 5.426 7.014 -10.645 1.00 89.31 92 VAL A N 1
ATOM 736 C CA . VAL A 1 92 ? 5.177 5.620 -10.287 1.00 89.31 92 VAL A CA 1
ATOM 737 C C . VAL A 1 92 ? 5.136 5.507 -8.762 1.00 89.31 92 VAL A C 1
ATOM 739 O O . VAL A 1 92 ? 5.978 6.068 -8.057 1.00 89.31 92 VAL A O 1
ATOM 742 N N . ASN A 1 93 ? 4.162 4.752 -8.244 1.00 86.69 93 ASN A N 1
ATOM 743 C CA . ASN A 1 93 ? 3.929 4.570 -6.810 1.00 86.69 93 ASN A CA 1
ATOM 744 C C . ASN A 1 93 ? 3.507 5.856 -6.065 1.00 86.69 93 ASN A C 1
ATOM 746 O O . ASN A 1 93 ? 4.155 6.283 -5.104 1.00 86.69 93 ASN A O 1
ATOM 750 N N . LEU A 1 94 ? 2.360 6.425 -6.453 1.00 83.19 94 LEU A N 1
ATOM 751 C CA . LEU A 1 94 ? 1.773 7.604 -5.802 1.00 83.19 94 LEU A CA 1
ATOM 752 C C . LEU A 1 94 ? 1.499 7.412 -4.299 1.00 83.19 94 LEU A C 1
ATOM 754 O O . LEU A 1 94 ? 1.472 8.385 -3.556 1.00 83.19 94 LEU A O 1
ATOM 758 N N . ALA A 1 95 ? 1.387 6.171 -3.811 1.00 81.38 95 ALA A N 1
ATOM 759 C CA . ALA A 1 95 ? 1.270 5.888 -2.376 1.00 81.38 95 ALA A CA 1
ATOM 760 C C . ALA A 1 95 ? 2.471 6.406 -1.556 1.00 81.38 95 ALA A C 1
ATOM 762 O O . ALA A 1 95 ? 2.362 6.598 -0.348 1.00 81.38 95 ALA A O 1
ATOM 763 N N . ARG A 1 96 ? 3.620 6.667 -2.199 1.00 75.88 96 ARG A N 1
ATOM 764 C CA . ARG A 1 96 ? 4.786 7.310 -1.571 1.00 75.88 96 ARG A CA 1
ATOM 765 C C . ARG A 1 96 ? 4.690 8.831 -1.498 1.00 75.88 96 ARG A C 1
ATOM 767 O O . ARG A 1 96 ? 5.631 9.453 -1.000 1.00 75.88 96 ARG A O 1
ATOM 774 N N . LEU A 1 97 ? 3.609 9.438 -1.984 1.00 77.31 97 LEU A N 1
ATOM 775 C CA . LEU A 1 97 ? 3.351 10.858 -1.797 1.00 77.31 97 LEU A CA 1
ATOM 776 C C . LEU A 1 97 ? 3.101 11.112 -0.306 1.00 77.31 97 LEU A C 1
ATOM 778 O O . LEU A 1 97 ? 1.987 11.013 0.201 1.00 77.31 97 LEU A O 1
ATOM 782 N N . LEU A 1 98 ? 4.181 11.389 0.421 1.00 69.12 98 LEU A N 1
ATOM 783 C CA . LEU A 1 98 ? 4.125 11.704 1.838 1.00 69.12 98 LEU A CA 1
ATOM 784 C C . LEU A 1 98 ? 3.414 13.047 2.016 1.00 69.12 98 LEU A C 1
ATOM 786 O O . LEU A 1 98 ? 3.860 14.072 1.511 1.00 69.12 98 LEU A O 1
ATOM 790 N N . SER A 1 99 ? 2.339 13.050 2.795 1.00 66.44 99 SER A N 1
ATOM 791 C CA . SER A 1 99 ? 1.556 14.244 3.130 1.00 66.44 99 SER A CA 1
ATOM 792 C C . SER A 1 99 ? 2.094 15.005 4.348 1.00 66.44 99 SER A C 1
ATOM 794 O O . SER A 1 99 ? 1.426 15.896 4.876 1.00 66.44 99 SER A O 1
ATOM 796 N N . ASN A 1 100 ? 3.307 14.698 4.826 1.00 69.06 100 ASN A N 1
ATOM 797 C CA . ASN A 1 100 ? 3.804 15.236 6.094 1.00 69.06 100 ASN A CA 1
ATOM 798 C C . ASN A 1 100 ? 4.424 16.642 5.975 1.00 69.06 100 ASN A C 1
ATOM 800 O O . ASN A 1 100 ? 5.516 16.914 6.472 1.00 69.06 100 ASN A O 1
ATOM 804 N N . PHE A 1 101 ? 3.711 17.557 5.324 1.00 79.94 101 PHE A N 1
ATOM 805 C CA . PHE A 1 101 ? 4.073 18.969 5.278 1.00 79.94 101 PHE A CA 1
ATOM 806 C C . PHE A 1 101 ? 3.661 19.658 6.584 1.00 79.94 101 PHE A C 1
ATOM 808 O O . PHE A 1 101 ? 2.578 19.394 7.122 1.00 79.94 101 PHE A O 1
ATOM 815 N N . LYS A 1 102 ? 4.491 20.583 7.085 1.00 82.44 102 LYS A N 1
ATOM 816 C CA . LYS A 1 102 ? 4.152 21.474 8.211 1.00 82.44 102 LYS A CA 1
ATOM 817 C C . LYS A 1 102 ? 3.197 22.584 7.749 1.00 82.44 102 LYS A C 1
ATOM 819 O O . LYS A 1 102 ? 3.541 23.759 7.761 1.00 82.44 102 LYS A O 1
ATOM 824 N N . ARG A 1 103 ? 2.001 22.200 7.295 1.00 87.44 103 ARG A N 1
ATOM 825 C CA . ARG A 1 103 ? 0.927 23.111 6.869 1.00 87.44 103 ARG A CA 1
ATOM 826 C C . ARG A 1 103 ? -0.348 22.815 7.668 1.00 87.44 103 ARG A C 1
ATOM 828 O O . ARG A 1 103 ? -1.211 22.107 7.161 1.00 87.44 103 ARG A O 1
ATOM 835 N N . PRO A 1 104 ? -0.458 23.300 8.922 1.00 86.50 104 PRO A N 1
ATOM 836 C CA . PRO A 1 104 ? -1.579 22.969 9.806 1.00 86.50 104 PRO A CA 1
ATOM 837 C C . PRO A 1 104 ? -2.947 23.346 9.227 1.00 86.50 104 PRO A C 1
ATOM 839 O O . PRO A 1 104 ? -3.884 22.579 9.357 1.00 86.50 104 PRO A O 1
ATOM 842 N N . HIS A 1 105 ? -3.032 24.465 8.500 1.00 90.06 105 HIS A N 1
ATOM 843 C CA . HIS A 1 105 ? -4.259 24.938 7.844 1.00 90.06 105 HIS A CA 1
ATOM 844 C C . HIS A 1 105 ? -4.753 24.046 6.687 1.00 90.06 105 HIS A C 1
ATOM 846 O O . HIS A 1 105 ? -5.851 24.259 6.192 1.00 90.06 105 HIS A O 1
ATOM 852 N N . LEU A 1 106 ? -3.946 23.078 6.228 1.00 90.00 106 LEU A N 1
ATOM 853 C CA . LEU A 1 106 ? -4.344 22.069 5.235 1.00 90.00 106 LEU A CA 1
ATOM 854 C C . LEU A 1 106 ? -4.637 20.705 5.877 1.00 90.00 106 LEU A C 1
ATOM 856 O O . LEU A 1 106 ? -4.797 19.717 5.162 1.00 90.00 106 LEU A O 1
ATOM 860 N N . ARG A 1 107 ? -4.635 20.614 7.212 1.00 85.81 107 ARG A N 1
ATOM 861 C CA . ARG A 1 107 ? -4.939 19.381 7.943 1.00 85.81 107 ARG A CA 1
ATOM 862 C C . ARG A 1 107 ? -6.326 19.473 8.561 1.00 85.81 107 ARG A C 1
ATOM 864 O O . ARG A 1 107 ? -6.764 20.550 8.945 1.00 85.81 107 ARG A O 1
ATOM 871 N N . TYR A 1 108 ? -6.981 18.323 8.685 1.00 87.88 108 TYR A N 1
ATOM 872 C CA . TYR A 1 108 ? -8.149 18.193 9.549 1.00 87.88 108 TYR A CA 1
ATOM 873 C C . TYR A 1 108 ? -7.756 18.455 11.005 1.00 87.88 108 TYR A C 1
ATOM 875 O O . TYR A 1 108 ? -6.627 18.150 11.411 1.00 87.88 108 TYR A O 1
ATOM 883 N N . ASP A 1 109 ? -8.698 18.977 11.786 1.00 89.12 109 ASP A N 1
ATOM 884 C CA . ASP A 1 109 ? -8.515 19.140 13.222 1.00 89.12 109 ASP A CA 1
ATOM 885 C C . ASP A 1 109 ? -8.259 17.789 13.895 1.00 89.12 109 ASP A C 1
ATOM 887 O O . ASP A 1 109 ? -8.834 16.756 13.537 1.00 89.12 109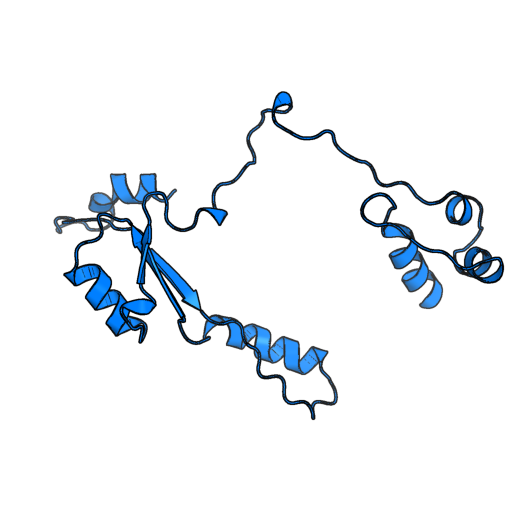 ASP A O 1
ATOM 891 N N . SER A 1 110 ? -7.376 17.793 14.893 1.00 87.75 110 SER A N 1
ATOM 892 C CA . SER A 1 110 ? -7.091 16.589 15.666 1.00 87.75 110 SER A CA 1
ATOM 893 C C . SER A 1 110 ? -8.326 16.184 16.467 1.00 87.75 110 SER A C 1
ATOM 895 O O . SER A 1 110 ? -8.831 16.961 17.275 1.00 87.75 110 SER A O 1
ATOM 897 N N . HIS A 1 111 ? -8.768 14.940 16.302 1.00 90.81 111 HIS A N 1
ATOM 898 C CA . HIS A 1 111 ? -9.798 14.350 17.146 1.00 90.81 111 HIS A CA 1
ATOM 899 C C . HIS A 1 111 ? -9.154 13.575 18.299 1.00 90.81 111 HIS A C 1
ATOM 901 O O . HIS A 1 111 ? -8.320 12.701 18.069 1.00 90.81 111 HIS A O 1
ATOM 907 N N . THR A 1 112 ? -9.555 13.875 19.535 1.00 94.88 112 THR A N 1
ATOM 908 C CA . THR A 1 112 ? -9.137 13.119 20.723 1.00 94.88 112 THR A CA 1
ATOM 909 C C . THR A 1 112 ? -10.266 12.171 21.129 1.00 94.88 112 THR A C 1
ATOM 911 O O . THR A 1 112 ? -11.299 12.658 21.598 1.00 94.88 112 THR A O 1
ATOM 914 N N . PRO A 1 113 ? -10.091 10.841 20.992 1.00 95.88 113 PRO A N 1
ATOM 915 C CA . PRO A 1 113 ? -11.132 9.882 21.337 1.00 95.88 113 PRO A CA 1
ATOM 916 C C . PRO A 1 113 ? -11.492 9.945 22.821 1.00 95.88 113 PRO A C 1
ATOM 918 O O . PRO A 1 113 ? -10.617 10.052 23.687 1.00 95.88 113 PRO A O 1
ATOM 921 N N . ILE A 1 114 ? -12.779 9.828 23.136 1.00 95.38 114 ILE A N 1
ATOM 922 C CA . ILE A 1 114 ? -13.263 9.881 24.519 1.00 95.38 114 ILE A CA 1
ATOM 923 C C . ILE A 1 114 ? -13.412 8.481 25.119 1.00 95.38 114 ILE A C 1
ATOM 925 O O . ILE A 1 114 ? -13.624 7.499 24.420 1.00 95.38 114 ILE A O 1
ATOM 929 N N . ILE A 1 115 ? -13.331 8.373 26.445 1.00 94.19 115 ILE A N 1
ATOM 930 C CA . ILE A 1 115 ? -13.771 7.158 27.148 1.00 94.19 115 ILE A CA 1
ATOM 931 C C . ILE A 1 115 ? -15.256 7.337 27.511 1.00 94.19 115 ILE A C 1
ATOM 933 O O . ILE A 1 115 ? -15.585 8.366 28.123 1.00 94.19 115 ILE A O 1
ATOM 937 N N . PRO A 1 116 ? -16.138 6.373 27.181 1.00 92.25 116 PRO A N 1
ATOM 938 C CA . PRO A 1 116 ? -17.555 6.428 27.525 1.00 92.25 116 PRO A CA 1
ATOM 939 C C . PRO A 1 116 ? -17.790 6.682 29.014 1.00 92.25 116 PRO A C 1
ATOM 941 O O . PRO A 1 116 ? -17.082 6.163 29.881 1.00 92.25 116 PRO A O 1
ATOM 944 N N . LYS A 1 117 ? -18.833 7.455 29.337 1.00 91.19 117 LYS A N 1
ATOM 945 C CA . LYS A 1 117 ? -19.153 7.815 30.731 1.00 91.19 117 LYS A CA 1
ATOM 946 C C . LYS A 1 117 ? -19.396 6.587 31.618 1.00 91.19 117 LYS A C 1
ATOM 948 O O . LYS A 1 117 ? -19.019 6.622 32.786 1.00 91.19 117 LYS A O 1
ATOM 953 N N . VAL A 1 118 ? -19.990 5.523 31.072 1.00 90.31 118 VAL A N 1
ATOM 954 C CA . VAL A 1 118 ? -20.251 4.263 31.794 1.00 90.31 118 VAL A CA 1
ATOM 955 C C . VAL A 1 118 ? -18.959 3.590 32.273 1.00 90.31 118 VAL A C 1
ATOM 957 O O . VAL A 1 118 ? -18.914 3.060 33.380 1.00 90.31 118 VAL A O 1
ATOM 960 N N . LEU A 1 119 ? -17.881 3.704 31.496 1.00 90.75 119 LEU A N 1
ATOM 961 C CA . LEU A 1 119 ? -16.577 3.128 31.821 1.00 90.75 119 LEU A CA 1
ATOM 962 C C . LEU A 1 119 ? -15.758 4.031 32.747 1.00 90.75 119 LEU A C 1
ATOM 964 O O . LEU A 1 119 ? -15.068 3.533 33.623 1.00 90.75 119 LEU A O 1
ATOM 968 N N . LYS A 1 120 ? -15.880 5.360 32.621 1.00 87.88 120 LYS A N 1
ATOM 969 C CA . LYS A 1 120 ? -15.210 6.311 33.533 1.00 87.88 120 LYS A CA 1
ATOM 970 C C . LYS A 1 120 ? -15.720 6.247 34.977 1.00 87.88 120 LYS A C 1
ATOM 972 O O . LYS A 1 120 ? -15.010 6.666 35.881 1.00 87.88 120 LYS A O 1
ATOM 977 N N . LYS A 1 121 ? -16.971 5.822 35.178 1.00 85.31 121 LYS A N 1
ATOM 978 C CA . LYS A 1 121 ? -17.637 5.785 36.493 1.00 85.31 121 LYS A CA 1
ATOM 979 C C . LYS A 1 121 ? -17.564 4.423 37.186 1.00 85.31 121 LYS A C 1
ATOM 981 O O . LYS A 1 121 ? -18.068 4.298 38.297 1.00 85.31 121 LYS A O 1
ATOM 986 N N . SER A 1 122 ? -17.017 3.414 36.521 1.00 83.69 122 SER A N 1
ATOM 987 C CA . SER A 1 122 ? -16.958 2.050 37.041 1.00 83.69 122 SER A CA 1
ATOM 988 C C . SER A 1 122 ? -15.581 1.782 37.642 1.00 83.69 122 SER A C 1
ATOM 990 O O . SER A 1 122 ? -14.586 2.282 37.127 1.00 83.69 122 SER A O 1
ATOM 992 N N . GLU A 1 123 ? -15.524 1.011 38.731 1.00 82.69 123 GLU A N 1
ATOM 993 C CA . GLU A 1 123 ? -14.258 0.662 39.400 1.00 82.69 123 GLU A CA 1
ATOM 994 C C . GLU A 1 123 ? -13.375 -0.223 38.518 1.00 82.69 123 GLU A C 1
ATOM 996 O O . GLU A 1 123 ? -12.157 -0.071 38.491 1.00 82.69 123 GLU A O 1
ATOM 1001 N N . ASN A 1 124 ? -14.011 -1.136 37.786 1.00 85.94 124 ASN A N 1
ATOM 1002 C CA . ASN A 1 124 ? -13.381 -2.037 36.832 1.00 85.94 124 ASN A CA 1
ATOM 1003 C C . ASN A 1 124 ? -14.336 -2.294 35.654 1.00 85.94 124 ASN A C 1
ATOM 1005 O O . ASN A 1 124 ? -15.546 -2.043 35.755 1.00 85.94 124 ASN A O 1
ATOM 1009 N N . ILE A 1 125 ? -13.820 -2.768 34.519 1.00 90.69 125 ILE A N 1
ATOM 1010 C CA . ILE A 1 125 ? -14.644 -2.890 33.305 1.00 90.69 125 ILE A CA 1
ATOM 1011 C C . ILE A 1 125 ? -15.721 -3.973 33.435 1.00 90.69 125 ILE A C 1
ATOM 1013 O O . ILE A 1 125 ? -16.825 -3.809 32.918 1.00 90.69 125 ILE A O 1
ATOM 1017 N N . PHE A 1 126 ? -15.452 -5.029 34.205 1.00 93.25 126 PHE A N 1
ATOM 1018 C CA . PHE A 1 126 ? -16.405 -6.112 34.443 1.00 93.25 126 PHE A CA 1
ATOM 1019 C C . PHE A 1 126 ? -17.650 -5.633 35.191 1.00 93.25 126 PHE A C 1
ATOM 1021 O O . PHE 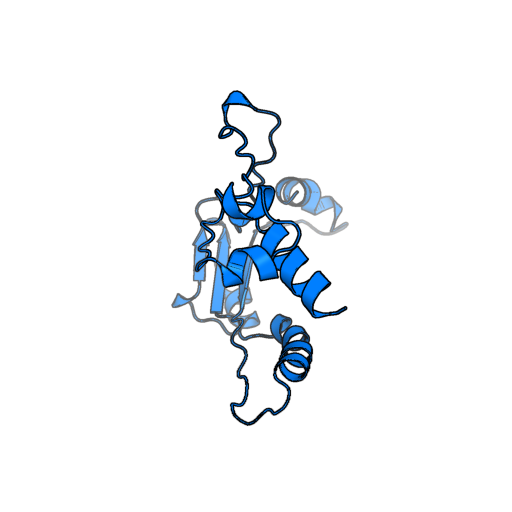A 1 126 ? -18.768 -5.990 34.831 1.00 93.25 126 PHE A O 1
ATOM 1028 N N . SER A 1 127 ? -17.479 -4.760 36.182 1.00 92.75 127 SER A N 1
ATOM 1029 C CA . SER A 1 127 ? -18.586 -4.149 36.921 1.00 92.75 127 SER A CA 1
ATOM 1030 C C . SER A 1 127 ? -19.456 -3.257 36.032 1.00 92.75 127 SER A C 1
ATOM 1032 O O . SER A 1 127 ? -20.655 -3.123 36.274 1.00 92.75 127 SER A O 1
ATOM 1034 N N . ALA A 1 128 ? -18.872 -2.656 34.990 1.00 92.56 128 ALA A N 1
ATOM 1035 C CA . ALA A 1 128 ? -19.611 -1.884 34.000 1.00 92.56 128 ALA A CA 1
ATOM 1036 C C . ALA A 1 128 ? -20.446 -2.809 33.100 1.00 92.56 128 ALA A C 1
ATOM 1038 O O . ALA A 1 128 ? -21.629 -2.546 32.893 1.00 92.56 128 ALA A O 1
ATOM 1039 N N . MET A 1 129 ? -19.842 -3.906 32.628 1.00 93.19 129 MET A N 1
ATOM 1040 C CA . MET A 1 129 ? -20.473 -4.898 31.748 1.00 93.19 129 MET A CA 1
ATOM 1041 C C . MET A 1 129 ? -21.583 -5.697 32.440 1.00 93.19 129 MET A C 1
ATOM 1043 O O . MET A 1 129 ? -22.580 -6.031 31.817 1.00 93.19 129 MET A O 1
ATOM 1047 N N . GLN A 1 130 ? -21.458 -5.966 33.743 1.00 94.00 130 GLN A N 1
ATOM 1048 C CA . GLN A 1 130 ? -22.524 -6.620 34.515 1.00 94.00 130 GLN A CA 1
ATOM 1049 C C . GLN A 1 130 ? -23.804 -5.777 34.599 1.00 94.00 130 GLN A C 1
ATOM 1051 O O . GLN A 1 130 ? -24.886 -6.322 34.797 1.00 94.00 130 GLN A O 1
ATOM 1056 N N . LYS A 1 131 ? -23.691 -4.447 34.490 1.00 93.44 131 LYS A N 1
ATOM 1057 C CA . LYS A 1 131 ? -24.839 -3.534 34.593 1.00 93.44 131 LYS A CA 1
ATOM 1058 C C . LYS A 1 131 ? -25.575 -3.373 33.269 1.00 93.44 131 LYS A C 1
ATOM 1060 O O . LYS A 1 131 ? -26.777 -3.127 33.288 1.00 93.44 131 LYS A O 1
ATOM 1065 N N . GLN A 1 132 ? -24.853 -3.423 32.153 1.00 92.75 132 GLN A N 1
ATOM 1066 C CA . GLN A 1 132 ? -25.396 -3.276 30.806 1.00 92.75 132 GLN A CA 1
ATOM 1067 C C . GLN A 1 132 ? -24.351 -3.652 29.755 1.00 92.75 132 GLN A C 1
ATOM 1069 O O . GLN A 1 132 ? -23.147 -3.547 30.002 1.00 92.75 132 GLN A O 1
ATOM 1074 N N . ASP A 1 133 ? -24.824 -3.965 28.553 1.00 94.75 133 ASP A N 1
ATOM 1075 C CA . ASP A 1 133 ? -23.968 -4.106 27.381 1.00 94.75 133 ASP A CA 1
ATOM 1076 C C . ASP A 1 133 ? -23.275 -2.778 27.040 1.00 94.75 133 ASP A C 1
ATOM 1078 O O . ASP A 1 133 ? -23.842 -1.690 27.175 1.00 94.75 133 ASP A O 1
ATOM 1082 N N . ILE A 1 134 ? -22.023 -2.868 26.584 1.00 93.94 134 ILE A N 1
ATOM 1083 C CA . ILE A 1 134 ? -21.190 -1.709 26.254 1.00 93.94 134 ILE A CA 1
ATOM 1084 C C . ILE A 1 134 ? -20.762 -1.810 24.794 1.00 93.94 134 ILE A C 1
ATOM 1086 O O . ILE A 1 134 ? -19.954 -2.661 24.429 1.00 93.94 134 ILE A O 1
ATOM 1090 N N . LEU A 1 135 ? -21.277 -0.900 23.971 1.00 95.06 135 LEU A N 1
ATOM 1091 C CA . LEU A 1 135 ? -20.845 -0.708 22.591 1.00 95.06 135 LEU A CA 1
ATOM 1092 C C . LEU A 1 135 ? -19.809 0.422 22.534 1.00 95.06 135 LEU A C 1
ATOM 1094 O O . LEU A 1 135 ? -20.033 1.477 23.124 1.00 95.06 135 LEU A O 1
ATOM 1098 N N . LEU A 1 136 ? -18.702 0.204 21.816 1.00 95.88 136 LEU A N 1
ATOM 1099 C CA . LEU A 1 136 ? -17.675 1.220 21.565 1.00 95.88 136 LEU A CA 1
ATOM 1100 C C . LEU A 1 136 ? -17.679 1.637 20.093 1.00 95.88 136 LEU A C 1
ATOM 1102 O O . LEU A 1 136 ? -17.569 0.791 19.205 1.00 95.88 136 LEU A O 1
ATOM 1106 N N . HIS A 1 137 ? -17.757 2.939 19.826 1.00 96.31 137 HIS A N 1
ATOM 1107 C CA . HIS A 1 137 ? -17.752 3.487 18.472 1.00 96.31 137 HIS A CA 1
ATOM 1108 C C . HIS A 1 137 ? -16.387 4.082 18.105 1.00 96.31 137 HIS A C 1
ATOM 1110 O O . HIS A 1 137 ? -16.085 5.246 18.377 1.00 96.31 137 HIS A O 1
ATOM 1116 N N . HIS A 1 138 ? -15.544 3.285 17.454 1.00 95.56 138 HIS A N 1
ATOM 1117 C CA . HIS A 1 138 ? -14.239 3.740 16.970 1.00 95.56 138 HIS A CA 1
ATOM 1118 C C . HIS A 1 138 ? -14.354 4.499 15.634 1.00 95.56 138 HIS A C 1
ATOM 1120 O O . HIS A 1 138 ? -15.169 4.116 14.796 1.00 95.56 138 HIS A O 1
ATOM 1126 N N . PRO A 1 139 ? -13.535 5.547 15.397 1.00 94.31 139 PRO A N 1
ATOM 1127 C CA . PRO A 1 139 ? -12.438 6.049 16.237 1.00 94.31 139 PRO A CA 1
ATOM 1128 C C . PRO A 1 139 ? -12.844 7.141 17.253 1.00 94.31 139 PRO A C 1
ATOM 1130 O O . PRO A 1 139 ? -11.963 7.763 17.842 1.00 94.31 139 PRO A O 1
ATOM 1133 N N . PHE A 1 140 ? -14.140 7.398 17.460 1.00 95.06 140 PHE A N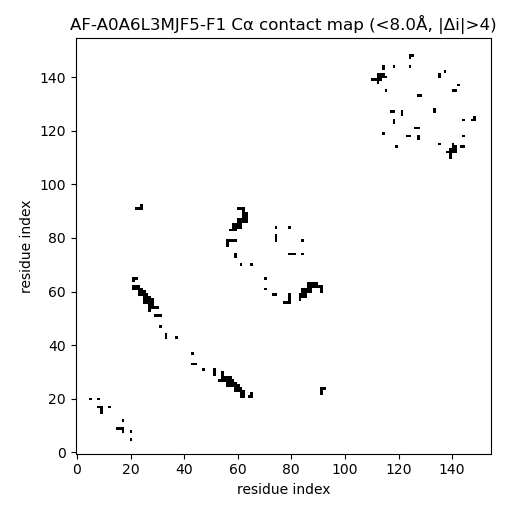 1
ATOM 1134 C CA . PHE A 1 140 ? -14.629 8.468 18.348 1.00 95.06 140 PHE A CA 1
ATOM 1135 C C . PHE A 1 140 ? -14.444 8.151 19.833 1.00 95.06 140 PHE A C 1
ATOM 1137 O O . PHE A 1 140 ? -14.199 9.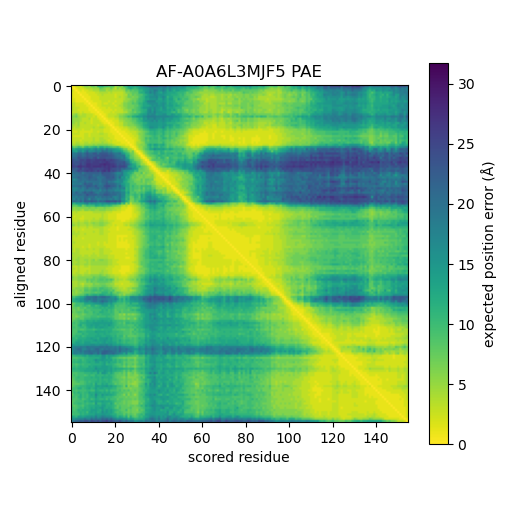030 20.663 1.00 95.06 140 PHE A O 1
ATOM 1144 N N . GLU A 1 141 ? -14.548 6.872 20.170 1.00 96.50 141 GLU A N 1
ATOM 1145 C CA . GLU A 1 141 ? -14.289 6.353 21.499 1.00 96.50 141 GLU A CA 1
ATOM 1146 C C . GLU A 1 141 ? -12.945 5.628 21.530 1.00 96.50 141 GLU A C 1
ATOM 1148 O O . GLU A 1 141 ? -12.522 4.982 20.566 1.00 96.50 141 GLU A O 1
ATOM 1153 N N . SER A 1 142 ? -12.233 5.773 22.644 1.00 95.44 142 SER A N 1
ATOM 1154 C CA . SER A 1 142 ? -10.902 5.202 22.827 1.00 95.44 142 SER A CA 1
ATOM 1155 C C . SER A 1 142 ? -10.943 3.672 22.801 1.00 95.44 142 SER A C 1
ATOM 1157 O O . SER A 1 142 ? -11.847 3.069 23.370 1.00 95.44 142 SER A O 1
ATOM 1159 N N . PHE A 1 143 ? -9.919 3.039 22.218 1.00 96.19 143 PHE A N 1
ATOM 1160 C CA . PHE A 1 143 ? -9.701 1.585 22.299 1.00 96.19 143 PHE A CA 1
ATOM 1161 C C . PHE A 1 143 ? -9.093 1.145 23.647 1.00 96.19 143 PHE A C 1
ATOM 1163 O O . PHE A 1 143 ? -9.039 -0.043 23.959 1.00 96.19 143 PHE A O 1
ATOM 1170 N N . ALA A 1 144 ? -8.649 2.094 24.481 1.00 94.56 144 ALA A N 1
ATOM 1171 C CA . ALA A 1 144 ? -8.041 1.811 25.782 1.00 94.56 144 ALA A CA 1
ATOM 1172 C C . ALA A 1 144 ? -8.878 0.889 26.699 1.00 94.56 144 ALA A C 1
ATOM 1174 O O . ALA A 1 144 ? -8.278 0.025 27.340 1.00 94.56 144 ALA A O 1
ATOM 1175 N N . PRO A 1 145 ? -10.225 0.986 26.757 1.00 94.12 145 PRO A N 1
ATOM 1176 C CA . PRO A 1 145 ? -11.037 0.066 27.547 1.00 94.12 145 PRO A CA 1
ATOM 1177 C C . PRO A 1 145 ? -10.896 -1.401 27.136 1.00 94.12 145 PRO A C 1
ATOM 1179 O O . PRO A 1 145 ? -10.856 -2.256 28.011 1.00 94.12 145 PRO A O 1
ATOM 1182 N N . VAL A 1 146 ? -10.747 -1.703 25.842 1.00 94.69 146 VAL A N 1
ATOM 1183 C CA . VAL A 1 146 ? -10.553 -3.084 25.360 1.00 94.69 146 VAL A CA 1
ATOM 1184 C C . VAL A 1 146 ? -9.226 -3.647 25.870 1.00 94.69 146 VAL A C 1
ATOM 1186 O O . VAL A 1 146 ? -9.157 -4.781 26.336 1.00 94.69 146 VAL A O 1
ATOM 1189 N N . ILE A 1 147 ? -8.168 -2.832 25.856 1.00 94.38 147 ILE A N 1
ATOM 1190 C CA . ILE A 1 147 ? -6.864 -3.224 26.407 1.00 94.38 147 ILE A CA 1
ATOM 1191 C C . ILE A 1 147 ? -6.966 -3.449 27.922 1.00 94.38 147 ILE A C 1
ATOM 1193 O O . ILE A 1 147 ? -6.391 -4.403 28.443 1.00 94.38 147 ILE A O 1
ATOM 1197 N N . ASN A 1 148 ? -7.695 -2.587 28.635 1.00 91.75 148 ASN A N 1
ATOM 1198 C CA . ASN A 1 148 ? -7.894 -2.733 30.076 1.00 91.75 148 ASN A CA 1
ATOM 1199 C C . ASN A 1 148 ? -8.699 -3.992 30.418 1.00 91.75 148 ASN A C 1
ATOM 1201 O O . ASN A 1 148 ? -8.309 -4.692 31.344 1.00 91.75 148 ASN A O 1
ATOM 1205 N N . LEU A 1 149 ? -9.725 -4.335 29.632 1.00 94.44 149 LEU A N 1
ATOM 1206 C CA . LEU A 1 149 ? -10.454 -5.599 29.765 1.00 94.44 149 LEU A CA 1
ATOM 1207 C C . LEU A 1 149 ? -9.524 -6.801 29.699 1.00 94.44 149 LEU A C 1
ATOM 1209 O O . LEU A 1 149 ? -9.537 -7.625 30.605 1.00 94.44 149 LEU A O 1
ATOM 1213 N N . LEU A 1 150 ? -8.681 -6.877 28.668 1.00 95.25 150 LEU A N 1
ATOM 1214 C CA . LEU A 1 150 ? -7.741 -7.989 28.520 1.00 95.25 150 LEU A CA 1
ATOM 1215 C C . LEU A 1 150 ? -6.733 -8.048 29.676 1.00 95.25 150 LEU A C 1
ATOM 1217 O O . LEU A 1 150 ? -6.402 -9.131 30.148 1.00 95.25 150 LEU A O 1
ATOM 1221 N N . ARG A 1 151 ? -6.255 -6.893 30.157 1.00 92.94 151 ARG A N 1
ATOM 1222 C CA . ARG A 1 151 ? -5.326 -6.827 31.298 1.00 92.94 151 ARG A CA 1
ATOM 1223 C C . ARG A 1 151 ? -5.968 -7.256 32.611 1.00 92.94 151 ARG A C 1
ATOM 1225 O O . ARG A 1 151 ? -5.306 -7.918 33.399 1.00 92.94 151 ARG A O 1
ATOM 1232 N N . GLU A 1 152 ? -7.205 -6.845 32.868 1.00 91.62 152 GLU A N 1
ATOM 1233 C CA . GLU A 1 152 ? -7.935 -7.237 34.074 1.00 91.62 152 GLU A CA 1
ATOM 1234 C C . GLU A 1 152 ? -8.347 -8.711 34.021 1.00 91.62 152 GLU A C 1
ATOM 1236 O O . GLU A 1 152 ? -8.263 -9.380 35.039 1.00 91.62 152 GLU A O 1
ATOM 1241 N N . ALA A 1 153 ? -8.715 -9.231 32.845 1.00 93.19 153 ALA A N 1
ATOM 1242 C CA . ALA A 1 153 ? -9.043 -10.645 32.645 1.00 93.19 153 ALA A CA 1
ATOM 1243 C C . ALA A 1 153 ? -7.844 -11.589 32.841 1.00 93.19 153 ALA A C 1
ATOM 1245 O O . ALA A 1 153 ? -8.029 -12.764 33.136 1.00 93.19 153 ALA A O 1
ATOM 1246 N N . ALA A 1 154 ? -6.626 -11.092 32.611 1.00 92.56 154 ALA A N 1
ATOM 1247 C CA . ALA A 1 154 ? -5.389 -11.861 32.733 1.00 92.56 154 ALA A CA 1
ATOM 1248 C C . ALA A 1 154 ? -4.800 -11.871 34.158 1.00 92.56 154 ALA A C 1
ATOM 1250 O O . ALA A 1 154 ? -3.737 -12.461 34.363 1.00 92.56 154 ALA A O 1
ATOM 1251 N N . ARG A 1 155 ? -5.436 -11.177 35.110 1.00 79.19 155 ARG A N 1
ATOM 1252 C CA . ARG A 1 155 ? -5.106 -11.239 36.540 1.00 79.19 155 ARG A CA 1
ATOM 1253 C C . ARG A 1 155 ? -5.889 -12.354 37.212 1.00 79.19 155 ARG A C 1
ATOM 1255 O O . ARG A 1 155 ? -5.284 -12.996 38.095 1.00 79.19 155 ARG A O 1
#

Organism: NCBI:txid1503054

pLDDT: mean 86.3, std 11.82, range [56.47, 98.0]

Solvent-accessible surface area (backbone atoms only — not comparable to full-atom values): 9949 Å² total; per-residue (Å²): 108,72,69,56,51,59,74,45,46,50,77,77,38,77,98,55,80,75,89,75,81,71,57,67,47,79,43,52,43,71,83,72,90,71,70,90,86,56,93,52,59,69,61,52,48,60,57,50,62,66,52,48,83,68,38,60,54,65,34,41,38,33,27,62,84,50,53,66,76,59,55,51,52,52,26,63,76,51,71,46,58,76,91,34,53,40,71,34,92,58,73,71,67,62,87,69,64,75,81,85,65,99,48,71,94,81,51,80,80,88,82,79,48,40,77,57,69,67,61,74,73,33,97,46,67,65,68,34,50,76,76,40,88,82,86,81,57,74,77,61,29,49,66,62,62,62,56,48,46,56,57,59,73,73,108

Sequence (155 aa):
LSAIIHEHVSDLFPGMTATGCYQFRVTRNADLALNEDVEDLAKALKGELNSRRFGRAVRLEVTHNCPEHIYEYLLDEFDLEKEQLYKVDGPVNLARLLSNFKRPHLRYDSHTPIIPKVLKKSENIFSAMQKQDILLHHPFESFAPVINLLREAAR

Radius of gyration: 25.63 Å; Cα contacts (8 Å, |Δi|>4): 127; chains: 1; bounding box: 58×53×65 Å

Foldseek 3Di:
DLVVCQVCVCVVPPPDDDPHDKDKDWDFDQDDPDDPPDPDPPVSCVVSVVVSVPHQTQAMEIELPDDPVRVVVVCVVRVHDPVRYHHDPDDDPCVPVDPPDPPVVPDDDDQDAAADPLCVPDPAVVRSVVVHNDDDDPPNHDPVNVVRVVVVVVD